Protein AF-A0A1B6I8H7-F1 (afdb_monomer_lite)

Foldseek 3Di:
DPCPPPQLPLDCQVVLLLQLVLCVVVVLPAASLVSLCQQLLHDDPVDDPVSSPDPSGNVCVVADSLLSVQSVVLCCVQVQKPWDFDQDDDPPDPDRDGGTGIHGDPVVVCCNVVPPVPPSGDRDRDPSNVVRCPVVSVVSVVVVVVVVVVVVVVVVD

Sequence (157 aa):
KIIKPKIPELDLREDVQKLLGAVRVLDGKFGLGVPIKFLMGKKEDRISNSYTRHALYGSGKDDSEKWWKAIGRLLVKEGLLEEKAVSFGNRFAKGRFPCSTTDITTAGERYLTIGDEDETVRLVPTPEIMSLAGRKLRLAAVKAFKEKAQKVKSARI

Organism: NCBI:txid320908

Radius of gyration: 19.12 Å; chains: 1; bounding box: 64×32×58 Å

Secondary structure (DSSP, 8-state):
------------HHHHHHHHHHHHHTTT-S-THHHHHHHTT---TTS-GGGGGSTTTTTTTTS-HHHHHHHHHHHHHTTSEEEEEEE-S-TT-S---EEEEEEE-HHHHHHHHHGGG-TT---PPPHHHHHHTHHHHHHHHHHHHHHHHHHHHHTT-

pLDDT: mean 79.58, std 15.29, range [29.8, 94.5]

InterPro domains:
  IPR018982 RQC domain [PF09382] (10-86)
  IPR018982 RQC domain [SM00956] (11-105)
  IPR036388 Winged helix-like DNA-binding domain superfamily [G3DSA:1.10.10.10] (4-134)
  IPR036390 Winged helix DNA-binding domain superfamily [SSF46785] (10-87)

Structure (mmCIF, N/CA/C/O backbone):
data_AF-A0A1B6I8H7-F1
#
_entry.id   AF-A0A1B6I8H7-F1
#
loop_
_atom_site.group_PDB
_atom_site.id
_atom_site.type_symbol
_atom_site.label_atom_id
_atom_site.label_alt_id
_atom_site.label_comp_id
_atom_site.label_asym_id
_atom_site.label_entity_id
_atom_site.label_seq_id
_atom_site.pdbx_PDB_ins_code
_atom_site.Cartn_x
_atom_site.Cartn_y
_atom_site.Cartn_z
_atom_site.occupancy
_atom_site.B_iso_or_equiv
_atom_site.auth_seq_id
_atom_site.auth_comp_id
_atom_site.auth_asym_id
_atom_site.auth_atom_id
_atom_site.pdbx_PDB_model_num
ATOM 1 N N . LYS A 1 1 ? -4.264 -10.352 39.379 1.00 38.72 1 LYS A N 1
ATOM 2 C CA . LYS A 1 1 ? -4.153 -10.482 37.903 1.00 38.72 1 LYS A CA 1
ATOM 3 C C . LYS A 1 1 ? -4.277 -9.088 37.307 1.00 38.72 1 LYS A C 1
ATOM 5 O O . LYS A 1 1 ? -5.340 -8.498 37.425 1.00 38.72 1 LYS A O 1
ATOM 10 N N . ILE A 1 2 ? -3.196 -8.526 36.764 1.00 29.80 2 ILE A N 1
ATOM 11 C CA . ILE A 1 2 ? -3.243 -7.222 36.093 1.00 29.80 2 ILE A CA 1
ATOM 12 C C . ILE A 1 2 ? -4.025 -7.439 34.799 1.00 29.80 2 ILE A C 1
ATOM 14 O O . ILE A 1 2 ? -3.525 -8.073 33.871 1.00 29.80 2 ILE A O 1
ATOM 18 N N . ILE A 1 3 ? -5.278 -6.988 34.766 1.00 32.81 3 ILE A N 1
ATOM 19 C CA . ILE A 1 3 ? -6.069 -6.953 33.539 1.00 32.81 3 ILE A CA 1
ATOM 20 C C . ILE A 1 3 ? -5.438 -5.849 32.697 1.00 32.81 3 ILE A C 1
ATOM 22 O O . ILE A 1 3 ? -5.759 -4.673 32.850 1.00 32.81 3 ILE A O 1
ATOM 26 N N . LYS A 1 4 ? -4.470 -6.220 31.852 1.00 29.80 4 LYS A N 1
ATOM 27 C CA . LYS A 1 4 ? -4.010 -5.325 30.793 1.00 29.80 4 LYS A CA 1
ATOM 28 C C . LYS A 1 4 ? -5.256 -4.981 29.971 1.00 29.80 4 LYS A C 1
ATOM 30 O O . LYS A 1 4 ? -5.958 -5.912 29.564 1.00 29.80 4 LYS A O 1
ATOM 35 N N . PRO A 1 5 ? -5.589 -3.695 29.768 1.00 32.53 5 PRO A N 1
ATOM 36 C CA . PRO A 1 5 ? -6.701 -3.347 28.900 1.00 32.53 5 PRO A CA 1
ATOM 37 C C . PRO A 1 5 ? -6.454 -4.025 27.553 1.00 32.53 5 PRO A C 1
ATOM 39 O O . PRO A 1 5 ? -5.335 -3.973 27.040 1.00 32.53 5 PRO A O 1
ATOM 42 N N . LYS A 1 6 ? -7.471 -4.710 27.015 1.00 41.19 6 LYS A N 1
ATOM 43 C CA . LYS A 1 6 ? -7.451 -5.215 25.640 1.00 41.19 6 LYS A CA 1
ATOM 44 C C . LYS A 1 6 ? -7.288 -3.979 24.759 1.00 41.19 6 LYS A C 1
ATOM 46 O O . LYS A 1 6 ? -8.258 -3.256 24.537 1.00 41.19 6 LYS A O 1
ATOM 51 N N . ILE A 1 7 ? -6.039 -3.670 24.404 1.00 47.72 7 ILE A N 1
ATOM 52 C CA . ILE A 1 7 ? -5.691 -2.592 23.480 1.00 47.72 7 ILE A CA 1
ATOM 53 C C . ILE A 1 7 ? -6.586 -2.836 22.264 1.00 47.72 7 ILE A C 1
ATOM 55 O O . ILE A 1 7 ? -6.666 -3.992 21.841 1.00 47.72 7 ILE A O 1
ATOM 59 N N . PRO A 1 8 ? -7.332 -1.831 21.770 1.00 54.72 8 PRO A N 1
ATOM 60 C CA . PRO A 1 8 ? -8.091 -2.008 20.544 1.00 54.72 8 PRO A CA 1
ATOM 61 C C . PRO A 1 8 ? -7.106 -2.514 19.496 1.00 54.72 8 PRO A C 1
ATOM 63 O O . PRO A 1 8 ? -6.113 -1.845 19.208 1.00 54.72 8 PRO A O 1
ATOM 66 N N . GLU A 1 9 ? -7.323 -3.749 19.057 1.00 64.38 9 GLU A N 1
ATOM 67 C CA . GLU A 1 9 ? -6.468 -4.428 18.100 1.00 64.38 9 GLU A CA 1
ATOM 68 C C . GLU A 1 9 ? -6.458 -3.546 16.858 1.00 64.38 9 GLU A C 1
ATOM 70 O O . GLU A 1 9 ? -7.508 -3.227 16.298 1.00 64.38 9 GLU A O 1
ATOM 75 N N . LEU A 1 10 ? -5.291 -2.978 16.564 1.00 72.44 10 LEU A N 1
ATOM 76 C CA . LEU A 1 10 ? -5.140 -2.049 15.463 1.00 72.44 10 LEU A CA 1
ATOM 77 C C . LEU A 1 10 ? -5.313 -2.856 14.186 1.00 72.44 10 LEU A C 1
ATOM 79 O O . LEU A 1 10 ? -4.402 -3.575 13.783 1.00 72.44 10 LEU A O 1
ATOM 83 N N . ASP A 1 11 ? -6.490 -2.741 13.588 1.00 76.75 11 ASP A N 1
ATOM 84 C CA . ASP A 1 11 ? -6.788 -3.423 12.344 1.00 76.75 11 ASP A CA 1
ATOM 85 C C . ASP A 1 11 ? -6.015 -2.753 11.199 1.00 76.75 11 ASP A C 1
ATOM 87 O O . ASP A 1 11 ? -6.279 -1.607 10.826 1.00 76.75 11 ASP A O 1
ATOM 91 N N . LEU A 1 12 ? -5.004 -3.460 10.693 1.00 83.81 12 LEU A N 1
ATOM 92 C CA . LEU A 1 12 ? -4.192 -3.044 9.550 1.00 83.81 12 LEU A CA 1
ATOM 93 C C . LEU A 1 12 ? -4.713 -3.633 8.236 1.00 83.81 12 LEU A C 1
ATOM 95 O O . LEU A 1 12 ? -4.172 -3.314 7.179 1.00 83.81 12 LEU A O 1
ATOM 99 N N . ARG A 1 13 ? -5.741 -4.488 8.277 1.00 83.38 13 ARG A N 1
ATOM 100 C CA . ARG A 1 13 ? -6.185 -5.292 7.137 1.00 83.38 13 ARG A CA 1
ATOM 101 C C . ARG A 1 13 ? -6.544 -4.435 5.936 1.00 83.38 13 ARG A C 1
ATOM 103 O O . ARG A 1 13 ? -6.049 -4.683 4.839 1.00 83.38 13 ARG A O 1
ATOM 110 N N . GLU A 1 14 ? -7.364 -3.410 6.152 1.00 86.38 14 GLU A N 1
ATOM 111 C CA . GLU A 1 14 ? -7.786 -2.495 5.089 1.00 86.38 14 GLU A CA 1
ATOM 112 C C . GLU A 1 14 ? -6.595 -1.759 4.464 1.00 86.38 14 GLU A C 1
ATOM 114 O O . GLU A 1 14 ? -6.520 -1.608 3.245 1.00 86.38 14 GLU A O 1
ATOM 119 N N . ASP A 1 15 ? -5.643 -1.320 5.289 1.00 90.38 15 ASP A N 1
ATOM 120 C CA . ASP A 1 15 ? -4.459 -0.601 4.820 1.00 90.38 15 ASP A CA 1
ATOM 121 C C . ASP A 1 15 ? -3.539 -1.530 4.017 1.00 90.38 15 ASP A C 1
ATOM 123 O O . ASP A 1 15 ? -3.049 -1.161 2.947 1.00 90.38 15 ASP A O 1
ATOM 127 N N . VAL A 1 16 ? -3.354 -2.767 4.477 1.00 90.62 16 VAL A N 1
ATOM 128 C CA . VAL A 1 16 ? -2.576 -3.778 3.756 1.00 90.62 16 VAL A CA 1
ATOM 129 C C . VAL A 1 16 ? -3.215 -4.118 2.414 1.00 90.62 16 VAL A C 1
ATOM 131 O O . VAL A 1 16 ? -2.520 -4.109 1.399 1.00 90.62 16 VAL A O 1
ATOM 134 N N . GLN A 1 17 ? -4.530 -4.343 2.372 1.00 90.94 17 GLN A N 1
ATOM 135 C CA . GLN A 1 17 ? -5.247 -4.629 1.125 1.00 90.94 17 GLN A CA 1
ATOM 136 C C . GLN A 1 17 ? -5.126 -3.480 0.120 1.00 90.94 17 GLN A C 1
ATOM 138 O O . GLN A 1 17 ? -4.875 -3.719 -1.062 1.00 90.94 17 GLN A O 1
ATOM 143 N N . LYS A 1 18 ? -5.233 -2.228 0.583 1.00 93.19 18 LYS A N 1
ATOM 144 C CA . LYS A 1 18 ? -5.022 -1.048 -0.268 1.00 93.19 18 LYS A CA 1
ATOM 145 C C . LYS A 1 18 ? -3.605 -1.013 -0.836 1.00 93.19 18 LYS A C 1
ATOM 147 O O . LYS A 1 18 ? -3.447 -0.786 -2.034 1.00 93.19 18 LYS A O 1
ATOM 152 N N . LEU A 1 19 ? -2.582 -1.235 -0.007 1.00 93.94 19 LEU A N 1
ATOM 153 C CA . LEU A 1 19 ? -1.185 -1.164 -0.444 1.00 93.94 19 LEU A CA 1
ATOM 154 C C . LEU A 1 19 ? -0.806 -2.299 -1.397 1.00 93.94 19 LEU A C 1
ATOM 156 O O . LEU A 1 19 ? -0.229 -2.022 -2.446 1.00 93.94 19 LEU A O 1
ATOM 160 N N . LEU A 1 20 ? -1.191 -3.538 -1.091 1.00 92.75 20 LEU A N 1
ATOM 161 C CA . LEU A 1 20 ? -0.998 -4.680 -1.989 1.00 92.75 20 LEU A CA 1
ATOM 162 C C . LEU A 1 20 ? -1.740 -4.476 -3.316 1.00 92.75 20 LEU A C 1
ATOM 164 O O . LEU A 1 20 ? -1.152 -4.631 -4.384 1.00 92.75 20 LEU A O 1
ATOM 168 N N . GLY A 1 21 ? -3.001 -4.037 -3.260 1.00 92.56 21 GLY A N 1
ATOM 169 C CA . GLY A 1 21 ? -3.790 -3.729 -4.451 1.00 92.56 21 GLY A CA 1
ATOM 170 C C . GLY A 1 21 ? -3.170 -2.618 -5.301 1.00 92.56 21 GLY A C 1
ATOM 171 O O . GLY A 1 21 ? -3.152 -2.716 -6.524 1.00 92.56 21 GLY A O 1
ATOM 172 N N . ALA A 1 22 ? -2.604 -1.580 -4.680 1.00 93.38 22 ALA A N 1
ATOM 173 C CA . ALA A 1 22 ? -1.914 -0.510 -5.396 1.00 93.38 22 ALA A CA 1
ATOM 174 C C . ALA A 1 22 ? -0.643 -0.998 -6.107 1.00 93.38 22 ALA A C 1
ATOM 176 O O . ALA A 1 22 ? -0.407 -0.611 -7.251 1.00 93.38 22 ALA A O 1
ATOM 177 N N . VAL A 1 23 ? 0.158 -1.849 -5.457 1.00 93.00 23 VAL A N 1
ATOM 178 C CA . VAL A 1 23 ? 1.346 -2.462 -6.077 1.00 93.00 23 VAL A CA 1
ATOM 179 C C . VAL A 1 23 ? 0.937 -3.336 -7.265 1.00 93.00 23 VAL A C 1
ATOM 181 O O . VAL A 1 23 ? 1.519 -3.200 -8.340 1.00 93.00 23 VAL A O 1
ATOM 184 N N . ARG A 1 24 ? -0.122 -4.142 -7.109 1.00 92.00 24 ARG A N 1
ATOM 185 C CA . ARG A 1 24 ? -0.678 -4.991 -8.172 1.00 92.00 24 ARG A CA 1
ATOM 186 C C . ARG A 1 24 ? -1.183 -4.186 -9.373 1.00 92.00 24 ARG A C 1
ATOM 188 O O . ARG A 1 24 ? -0.877 -4.522 -10.509 1.00 92.00 24 ARG A O 1
ATOM 195 N N . VAL A 1 25 ? -1.911 -3.089 -9.147 1.00 91.25 25 VAL A N 1
ATOM 196 C CA . VAL A 1 25 ? -2.396 -2.198 -10.226 1.00 91.25 25 VAL A CA 1
ATOM 197 C C . VAL A 1 25 ? -1.241 -1.562 -11.006 1.00 91.25 25 VAL A C 1
ATOM 199 O O . VAL A 1 25 ? -1.359 -1.311 -12.205 1.00 91.25 25 VAL A O 1
ATOM 202 N N . LEU A 1 26 ? -0.124 -1.296 -10.330 1.00 89.00 26 LEU A N 1
ATOM 203 C CA . LEU A 1 26 ? 1.082 -0.717 -10.921 1.00 89.00 26 LEU A CA 1
ATOM 204 C C . LEU A 1 26 ? 2.064 -1.775 -11.460 1.00 89.00 26 LEU A C 1
ATOM 206 O O . LEU A 1 26 ? 3.161 -1.412 -11.892 1.00 89.00 26 LEU A O 1
ATOM 210 N N . ASP A 1 27 ? 1.655 -3.049 -11.478 1.00 85.19 27 ASP A N 1
ATOM 211 C CA . ASP A 1 27 ? 2.349 -4.177 -12.116 1.00 85.19 27 ASP A CA 1
ATOM 212 C C . ASP A 1 27 ? 3.793 -4.379 -11.616 1.00 85.19 27 ASP A C 1
ATOM 214 O O . ASP A 1 27 ? 4.683 -4.735 -12.382 1.00 85.19 27 ASP A O 1
ATOM 218 N N . GLY A 1 28 ? 4.067 -4.023 -10.354 1.00 82.19 28 GLY A N 1
ATOM 219 C CA . GLY A 1 28 ? 5.393 -4.175 -9.737 1.00 82.19 28 GLY A CA 1
ATOM 220 C C . GLY A 1 28 ? 6.527 -3.356 -10.379 1.00 82.19 28 GLY A C 1
ATOM 221 O O . GLY A 1 28 ? 7.694 -3.515 -10.028 1.00 82.19 28 GLY A O 1
ATOM 222 N N . LYS A 1 29 ? 6.223 -2.443 -11.314 1.00 82.44 29 LYS A N 1
ATOM 223 C CA . LYS A 1 29 ? 7.223 -1.718 -12.135 1.00 82.44 29 LYS A CA 1
ATOM 224 C C . LYS A 1 29 ? 7.964 -0.606 -11.404 1.00 82.44 29 LYS A C 1
ATOM 226 O O . LYS A 1 29 ? 8.892 -0.009 -11.950 1.00 82.44 29 LYS A O 1
ATOM 231 N N . PHE A 1 30 ? 7.545 -0.287 -10.188 1.00 85.69 30 PHE A N 1
ATOM 232 C CA . PHE A 1 30 ? 8.049 0.849 -9.435 1.00 85.69 30 PHE A CA 1
ATOM 233 C C . PHE A 1 30 ? 8.424 0.432 -8.019 1.00 85.69 30 PHE A C 1
ATOM 235 O O . PHE A 1 30 ? 7.856 -0.497 -7.454 1.00 85.69 30 PHE A O 1
ATOM 242 N N . GLY A 1 31 ? 9.351 1.167 -7.411 1.00 88.12 31 GLY A N 1
ATOM 243 C CA . GLY A 1 31 ? 9.552 1.080 -5.969 1.00 88.12 31 GLY A CA 1
ATOM 244 C C . GLY A 1 31 ? 8.337 1.607 -5.205 1.00 88.12 31 GLY A C 1
ATOM 245 O O . GLY A 1 31 ? 7.572 2.431 -5.718 1.00 88.12 31 GLY A O 1
ATOM 246 N N . LEU A 1 32 ? 8.217 1.194 -3.944 1.00 90.19 32 LEU A N 1
ATOM 247 C CA . LEU A 1 32 ? 7.091 1.468 -3.044 1.00 90.19 32 LEU A CA 1
ATOM 248 C C . LEU A 1 32 ? 6.612 2.937 -3.011 1.00 90.19 32 LEU A C 1
ATOM 250 O O . LEU A 1 32 ? 5.432 3.207 -2.799 1.00 90.19 32 LEU A O 1
ATOM 254 N N . GLY A 1 33 ? 7.492 3.910 -3.260 1.00 90.38 33 GLY A N 1
ATOM 255 C CA . GLY A 1 33 ? 7.126 5.330 -3.271 1.00 90.38 33 GLY A CA 1
ATOM 256 C C . GLY A 1 33 ? 6.025 5.703 -4.274 1.00 90.38 33 GLY A C 1
ATOM 257 O O . GLY A 1 33 ? 5.211 6.576 -3.975 1.00 90.38 33 GLY A O 1
ATOM 258 N N . VAL A 1 34 ? 5.971 5.050 -5.440 1.00 91.06 34 VAL A N 1
ATOM 259 C CA . VAL A 1 34 ? 4.962 5.331 -6.478 1.00 91.06 34 VAL A CA 1
ATOM 260 C C . VAL A 1 34 ? 3.581 4.773 -6.080 1.00 91.06 34 VAL A C 1
ATOM 262 O O . VAL A 1 34 ? 2.640 5.571 -6.039 1.00 91.06 34 VAL A O 1
ATOM 265 N N . PRO A 1 35 ? 3.438 3.492 -5.669 1.00 92.56 35 PRO A N 1
ATOM 266 C CA . PRO A 1 35 ? 2.206 2.974 -5.065 1.00 92.56 35 PRO A CA 1
ATOM 267 C C . PRO A 1 35 ? 1.685 3.806 -3.888 1.00 92.56 35 PRO A C 1
ATOM 269 O O . PRO A 1 35 ? 0.485 4.060 -3.794 1.00 92.56 35 PRO A O 1
ATOM 272 N N . ILE A 1 36 ? 2.572 4.302 -3.018 1.00 94.31 36 ILE A N 1
ATOM 273 C CA . ILE A 1 36 ? 2.167 5.153 -1.890 1.00 94.31 36 ILE A CA 1
ATOM 274 C C . ILE A 1 36 ? 1.560 6.470 -2.382 1.00 94.31 36 ILE A C 1
ATOM 276 O O . ILE A 1 36 ? 0.492 6.874 -1.924 1.00 94.31 36 ILE A O 1
ATOM 280 N N . LYS A 1 37 ? 2.209 7.152 -3.332 1.00 92.75 37 LYS A N 1
ATOM 281 C CA . LYS A 1 37 ? 1.673 8.403 -3.891 1.00 92.75 37 LYS A CA 1
ATOM 282 C C . LYS A 1 37 ? 0.348 8.189 -4.618 1.00 92.75 37 LYS A C 1
ATOM 284 O O . LYS A 1 37 ? -0.543 9.026 -4.483 1.00 92.75 37 LYS A O 1
ATOM 289 N N . PHE A 1 38 ? 0.211 7.066 -5.321 1.00 93.38 38 PHE A N 1
ATOM 290 C CA . PHE A 1 38 ? -1.036 6.638 -5.947 1.00 93.38 38 PHE A CA 1
ATOM 291 C C . PHE A 1 38 ? -2.166 6.491 -4.914 1.00 93.38 38 PHE A C 1
ATOM 293 O O . PHE A 1 38 ? -3.221 7.108 -5.067 1.00 93.38 38 PHE A O 1
ATOM 300 N N . LEU A 1 39 ? -1.928 5.784 -3.804 1.00 94.06 39 LEU A N 1
ATOM 301 C CA . LEU A 1 39 ? -2.910 5.659 -2.720 1.00 94.06 39 LEU A CA 1
ATOM 302 C C . LEU A 1 39 ? -3.265 6.995 -2.074 1.00 94.06 39 LEU A C 1
ATOM 304 O O . LEU A 1 39 ? -4.425 7.243 -1.757 1.00 94.06 39 LEU A O 1
ATOM 308 N N . MET A 1 40 ? -2.281 7.873 -1.897 1.00 93.69 40 MET A N 1
ATOM 309 C CA . MET A 1 40 ? -2.504 9.208 -1.344 1.00 93.69 40 MET A CA 1
ATOM 310 C C . MET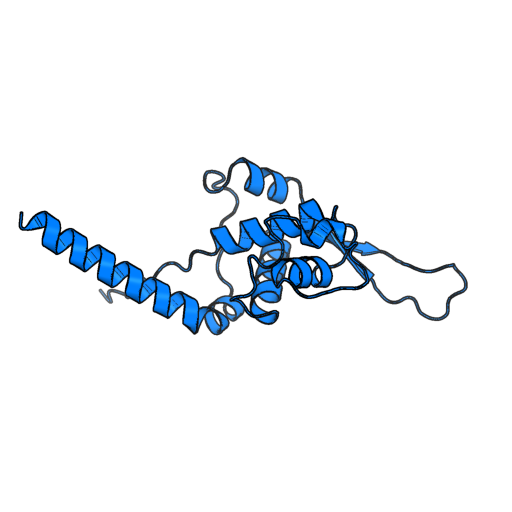 A 1 40 ? -3.220 10.155 -2.320 1.00 93.69 40 MET A C 1
ATOM 312 O O . MET A 1 40 ? -3.583 11.259 -1.922 1.00 93.69 40 MET A O 1
ATOM 316 N N . GLY A 1 41 ? -3.406 9.767 -3.587 1.00 90.44 41 GLY A N 1
ATOM 317 C CA . GLY A 1 41 ? -4.027 10.619 -4.603 1.00 90.44 41 GLY A CA 1
ATOM 318 C C . GLY A 1 41 ? -3.143 11.799 -5.011 1.00 90.44 41 GLY A C 1
ATOM 319 O O . GLY A 1 41 ? -3.640 12.841 -5.432 1.00 90.44 41 GLY A O 1
ATOM 320 N N . LYS A 1 42 ? -1.821 11.670 -4.845 1.00 88.31 42 LYS A N 1
ATOM 321 C CA . LYS A 1 42 ? -0.862 12.679 -5.303 1.00 88.31 42 LYS A CA 1
ATOM 322 C C . LYS A 1 42 ? -0.581 12.468 -6.788 1.00 88.31 42 LYS A C 1
ATOM 324 O O . LYS A 1 42 ? -0.557 11.336 -7.272 1.00 88.31 42 LYS A O 1
ATOM 329 N N . LYS A 1 43 ? -0.359 13.560 -7.520 1.00 82.94 43 LYS A N 1
ATOM 330 C CA . LYS A 1 43 ? 0.143 13.477 -8.896 1.00 82.94 43 LYS A CA 1
ATOM 331 C C . LYS A 1 43 ? 1.594 12.999 -8.874 1.00 82.94 43 LYS A C 1
ATOM 333 O O . LYS A 1 43 ? 2.382 13.421 -8.028 1.00 82.94 43 LYS A O 1
ATOM 338 N N . GLU A 1 44 ? 1.917 12.095 -9.783 1.00 83.19 44 GLU A N 1
ATOM 339 C CA . GLU A 1 44 ? 3.254 11.548 -9.967 1.00 83.19 44 GLU A CA 1
ATOM 340 C C . GLU A 1 44 ? 3.469 11.378 -11.467 1.00 83.19 44 GLU A C 1
ATOM 342 O O . GLU A 1 44 ? 2.722 10.648 -12.112 1.00 83.19 44 GLU A O 1
ATOM 347 N N . ASP A 1 45 ? 4.487 12.047 -12.005 1.00 82.12 45 ASP A N 1
ATOM 348 C CA . ASP A 1 45 ? 4.729 12.126 -13.453 1.00 82.12 45 ASP A CA 1
ATOM 349 C C . ASP A 1 45 ? 5.057 10.758 -14.066 1.00 82.12 45 ASP A C 1
ATOM 351 O O . ASP A 1 45 ? 4.858 10.524 -15.255 1.00 82.12 45 ASP A O 1
ATOM 355 N N . ARG A 1 46 ? 5.527 9.823 -13.231 1.00 79.44 46 ARG A N 1
ATOM 356 C CA . ARG A 1 46 ? 5.803 8.430 -13.606 1.00 79.44 46 ARG A CA 1
ATOM 357 C C . ARG A 1 46 ? 4.542 7.591 -13.837 1.00 79.44 46 ARG A C 1
ATOM 359 O O . ARG A 1 46 ? 4.656 6.480 -14.346 1.00 79.44 46 ARG A O 1
ATOM 366 N N . ILE A 1 47 ? 3.364 8.085 -13.454 1.00 78.81 47 ILE A N 1
ATOM 367 C CA . ILE A 1 47 ? 2.094 7.371 -13.584 1.00 78.81 47 ILE A CA 1
ATOM 368 C C . ILE A 1 47 ? 1.231 8.069 -14.641 1.00 78.81 47 ILE A C 1
ATOM 370 O O . ILE A 1 47 ? 1.018 9.277 -14.596 1.00 78.81 47 ILE A O 1
ATOM 374 N N . SER A 1 48 ? 0.683 7.299 -15.584 1.00 81.31 48 SER A N 1
ATOM 375 C CA . SER A 1 48 ? -0.263 7.827 -16.573 1.00 81.31 48 SER A CA 1
ATOM 376 C C . SER A 1 48 ? -1.542 8.360 -15.911 1.00 81.31 48 SER A C 1
ATOM 378 O O . SER A 1 48 ? -2.040 7.804 -14.930 1.00 81.31 48 SER A O 1
ATOM 380 N N . ASN A 1 49 ? -2.147 9.389 -16.509 1.00 80.81 49 ASN A N 1
ATOM 381 C CA . ASN A 1 49 ? -3.425 9.947 -16.057 1.00 80.81 49 ASN A CA 1
ATOM 382 C C . ASN A 1 49 ? -4.564 8.908 -16.022 1.00 80.81 49 ASN A C 1
ATOM 384 O O . ASN A 1 49 ? -5.543 9.101 -15.306 1.00 80.81 49 ASN A O 1
ATOM 388 N N . SER A 1 50 ? -4.445 7.792 -16.746 1.00 82.62 50 SER A N 1
ATOM 389 C CA . SER A 1 50 ? -5.407 6.680 -16.711 1.00 82.62 50 SER A CA 1
ATOM 390 C C . SER A 1 50 ? -5.555 6.059 -15.316 1.00 82.62 50 SER A C 1
ATOM 392 O O . SER A 1 50 ? -6.675 5.785 -14.887 1.00 82.62 50 SER A O 1
ATOM 394 N N . TYR A 1 51 ? -4.460 5.933 -14.563 1.00 82.94 51 TYR A N 1
ATOM 395 C CA . TYR A 1 51 ? -4.468 5.364 -13.214 1.00 82.94 51 TYR A CA 1
ATOM 396 C C . TYR A 1 51 ? -5.206 6.249 -12.203 1.00 82.94 51 TYR A C 1
ATOM 398 O O . TYR A 1 51 ? -5.727 5.745 -11.214 1.00 82.94 51 TYR A O 1
ATOM 406 N N . THR A 1 52 ? -5.326 7.556 -12.457 1.00 83.81 52 THR A N 1
ATOM 407 C CA . THR A 1 52 ? -6.047 8.471 -11.551 1.00 83.81 52 THR A CA 1
ATOM 408 C C . THR A 1 52 ? -7.554 8.207 -11.495 1.00 83.81 52 THR A C 1
ATOM 410 O O . THR A 1 52 ? -8.219 8.640 -10.559 1.00 83.81 52 THR A O 1
ATOM 413 N N . ARG A 1 53 ? -8.099 7.464 -12.470 1.00 86.88 53 ARG A N 1
ATOM 414 C CA . ARG A 1 53 ? -9.504 7.029 -12.497 1.00 86.88 53 ARG A CA 1
ATOM 415 C C . ARG A 1 53 ? -9.755 5.746 -11.698 1.00 86.88 53 ARG A C 1
ATOM 417 O O . ARG A 1 53 ? -10.903 5.337 -11.561 1.00 86.88 53 ARG A O 1
ATOM 424 N N . HIS A 1 54 ? -8.705 5.087 -11.210 1.00 91.06 54 HIS A N 1
ATOM 425 C CA . HIS A 1 54 ? -8.829 3.831 -10.480 1.00 91.06 54 HIS A CA 1
ATOM 426 C C . HIS A 1 54 ? -9.391 4.063 -9.069 1.00 91.06 54 HIS A C 1
ATOM 428 O O . HIS A 1 54 ? -8.989 5.005 -8.394 1.00 91.06 54 HIS A O 1
ATOM 434 N N . ALA A 1 55 ? -10.255 3.170 -8.577 1.00 91.25 55 ALA A N 1
ATOM 435 C CA . ALA A 1 55 ? -10.926 3.323 -7.276 1.00 91.25 55 ALA A CA 1
ATOM 436 C C . ALA A 1 55 ? -9.961 3.414 -6.074 1.00 91.25 55 ALA A C 1
ATOM 438 O O . ALA A 1 55 ? -10.270 4.036 -5.061 1.00 91.25 55 ALA A O 1
ATOM 439 N N . LEU A 1 56 ? -8.779 2.802 -6.188 1.00 91.94 56 LEU A N 1
ATOM 440 C CA . LEU A 1 56 ? -7.737 2.873 -5.156 1.00 91.94 56 LEU A CA 1
ATOM 441 C C . LEU A 1 56 ? -6.983 4.213 -5.137 1.00 91.94 56 LEU A C 1
ATOM 443 O O . LEU A 1 56 ? -6.349 4.527 -4.126 1.00 91.94 56 LEU A O 1
ATOM 447 N N . TYR A 1 57 ? -7.052 5.010 -6.207 1.00 92.12 57 TYR A N 1
ATOM 448 C CA . TYR A 1 57 ? -6.391 6.310 -6.257 1.00 92.12 57 TYR A CA 1
ATOM 449 C C . TYR A 1 57 ? -7.022 7.266 -5.236 1.00 92.12 57 TYR A C 1
ATOM 451 O O . TYR A 1 57 ? -8.228 7.503 -5.246 1.00 92.12 57 TYR A O 1
ATOM 459 N N . GLY A 1 58 ? -6.216 7.807 -4.321 1.00 92.12 58 GLY A N 1
ATOM 460 C CA . GLY A 1 58 ? -6.700 8.702 -3.259 1.00 92.12 58 GLY A CA 1
ATOM 461 C C . GLY A 1 58 ? -7.418 8.018 -2.088 1.00 92.12 58 GLY A C 1
ATOM 462 O O . GLY A 1 58 ? -7.819 8.704 -1.145 1.00 92.12 58 GLY A O 1
ATOM 463 N N . SER A 1 59 ? -7.547 6.687 -2.091 1.00 92.94 59 SER A N 1
ATOM 464 C CA . SER A 1 59 ? -8.202 5.920 -1.014 1.00 92.94 59 SER A CA 1
ATOM 465 C C . SER A 1 59 ? -7.440 5.920 0.323 1.00 92.94 59 SER A C 1
ATOM 467 O O . SER A 1 59 ? -7.994 5.545 1.359 1.00 92.94 59 SER A O 1
ATOM 469 N N . GLY A 1 60 ? -6.172 6.345 0.308 1.00 90.12 60 GLY A N 1
ATOM 470 C CA . GLY A 1 60 ? -5.276 6.445 1.461 1.00 90.12 60 GLY A CA 1
ATOM 471 C C . GLY A 1 60 ? -4.891 7.878 1.839 1.00 90.12 60 GLY A C 1
ATOM 472 O O . GLY A 1 60 ? -3.898 8.075 2.540 1.00 90.12 60 GLY A O 1
ATOM 473 N N . LYS A 1 61 ? -5.636 8.886 1.363 1.00 91.19 61 LYS A N 1
ATOM 474 C CA . LYS A 1 61 ? -5.352 10.318 1.593 1.00 91.19 61 LYS A CA 1
ATOM 475 C C . LYS A 1 61 ? -5.371 10.744 3.067 1.00 91.19 61 LYS A C 1
ATOM 477 O O . LYS A 1 61 ? -4.745 11.739 3.419 1.00 91.19 61 LYS A O 1
ATOM 482 N N . ASP A 1 62 ? -6.105 10.016 3.906 1.00 89.25 62 ASP A N 1
ATOM 483 C CA . ASP A 1 62 ? -6.287 10.344 5.325 1.00 89.25 62 ASP A CA 1
ATOM 484 C C . ASP A 1 62 ? -5.070 9.970 6.184 1.00 89.25 62 ASP A C 1
ATOM 486 O O . ASP A 1 62 ? -4.950 10.431 7.326 1.00 89.25 62 ASP A O 1
ATOM 490 N N . ASP A 1 63 ? -4.166 9.167 5.620 1.00 90.31 63 ASP A N 1
ATOM 491 C CA . ASP A 1 63 ? -2.968 8.659 6.267 1.00 90.31 63 ASP A CA 1
ATOM 492 C C . ASP A 1 63 ? -1.695 9.292 5.701 1.00 90.31 63 ASP A C 1
ATOM 494 O O . ASP A 1 63 ? -1.595 9.692 4.540 1.00 90.31 63 ASP A O 1
ATOM 498 N N . SER A 1 64 ? -0.679 9.394 6.557 1.00 91.44 64 SER A N 1
ATOM 499 C CA . SER A 1 64 ? 0.587 10.026 6.188 1.00 91.44 64 SER A CA 1
ATOM 500 C C . SER A 1 64 ? 1.443 9.133 5.286 1.00 91.44 64 SER A C 1
ATOM 502 O O . SER A 1 64 ? 1.386 7.910 5.342 1.00 91.44 64 SER A O 1
ATOM 504 N N . GLU A 1 65 ? 2.351 9.731 4.517 1.00 92.25 65 GLU A N 1
ATOM 505 C CA . GLU A 1 65 ? 3.328 8.958 3.737 1.00 92.25 65 GLU A CA 1
ATOM 506 C C . GLU A 1 65 ? 4.197 8.053 4.631 1.00 92.25 65 GLU A C 1
ATOM 508 O O . GLU A 1 65 ? 4.542 6.936 4.252 1.00 92.25 65 GLU A O 1
ATOM 513 N N . LYS A 1 66 ? 4.524 8.518 5.847 1.00 92.38 66 LYS A N 1
ATOM 514 C CA . LYS A 1 66 ? 5.273 7.732 6.839 1.00 92.38 66 LYS A CA 1
ATOM 515 C C . LYS A 1 66 ? 4.502 6.486 7.274 1.00 92.38 66 LYS A C 1
ATOM 517 O O . LYS A 1 66 ? 5.115 5.433 7.405 1.00 92.38 66 LYS A O 1
ATOM 522 N 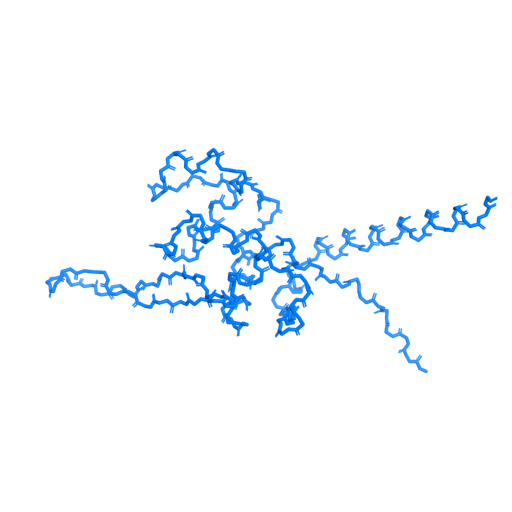N . TRP A 1 67 ? 3.182 6.601 7.440 1.00 92.81 67 TRP A N 1
ATOM 523 C CA . TRP A 1 67 ? 2.299 5.471 7.738 1.00 92.81 67 TRP A CA 1
ATOM 524 C C . TRP A 1 67 ? 2.392 4.408 6.646 1.00 92.81 67 TRP A C 1
ATOM 526 O O . TRP A 1 67 ? 2.774 3.275 6.921 1.00 92.81 67 TRP A O 1
ATOM 536 N N . TRP A 1 68 ? 2.162 4.798 5.392 1.00 94.50 68 TRP A N 1
ATOM 537 C CA . TRP A 1 68 ? 2.216 3.874 4.261 1.00 94.50 68 TRP A CA 1
ATOM 538 C C . TRP A 1 68 ? 3.597 3.237 4.065 1.00 94.50 68 TRP A C 1
ATOM 540 O O . TRP A 1 68 ? 3.694 2.051 3.756 1.00 94.50 68 TRP A O 1
ATOM 550 N N . LYS A 1 69 ? 4.676 3.990 4.311 1.00 93.75 69 LYS A N 1
ATOM 551 C CA . LYS A 1 69 ? 6.046 3.452 4.318 1.00 93.75 69 LYS A CA 1
ATOM 552 C C . LYS A 1 69 ? 6.255 2.410 5.421 1.00 93.75 69 LYS A C 1
ATOM 554 O O . LYS A 1 69 ? 6.927 1.411 5.176 1.00 93.75 69 LYS A O 1
ATOM 559 N N . ALA A 1 70 ? 5.703 2.634 6.613 1.00 93.00 70 ALA A N 1
ATOM 560 C CA . ALA A 1 70 ? 5.792 1.684 7.718 1.00 93.00 70 ALA A CA 1
ATOM 561 C C . ALA A 1 70 ? 5.013 0.394 7.417 1.00 93.00 70 ALA A C 1
ATOM 563 O O . ALA A 1 70 ? 5.532 -0.693 7.665 1.00 93.00 70 ALA A O 1
ATOM 564 N N . ILE A 1 71 ? 3.828 0.505 6.802 1.00 92.75 71 ILE A N 1
ATOM 565 C CA . ILE A 1 71 ? 3.065 -0.655 6.317 1.00 92.75 71 ILE A CA 1
ATOM 566 C C . ILE A 1 71 ? 3.856 -1.409 5.249 1.00 92.75 71 ILE A C 1
ATOM 568 O O . ILE A 1 71 ? 4.033 -2.611 5.375 1.00 92.75 71 ILE A O 1
ATOM 572 N N . GLY A 1 72 ? 4.408 -0.733 4.239 1.00 92.75 72 GLY A N 1
ATOM 573 C CA . GLY A 1 72 ? 5.183 -1.420 3.202 1.00 92.75 72 GLY A CA 1
ATOM 574 C C . GLY A 1 72 ? 6.403 -2.163 3.751 1.00 92.75 72 GLY A C 1
ATOM 575 O O . GLY A 1 72 ? 6.634 -3.303 3.364 1.00 92.75 72 GLY A O 1
ATOM 576 N N . ARG A 1 73 ? 7.124 -1.586 4.725 1.00 92.12 73 ARG A N 1
ATOM 577 C CA . ARG A 1 73 ? 8.206 -2.299 5.430 1.00 92.12 73 ARG A CA 1
ATOM 578 C C . ARG A 1 73 ? 7.711 -3.534 6.177 1.00 92.12 73 ARG A C 1
ATOM 580 O O . ARG A 1 73 ? 8.401 -4.549 6.172 1.00 92.12 73 ARG A O 1
ATOM 587 N N . LEU A 1 74 ? 6.543 -3.452 6.819 1.00 91.12 74 LEU A N 1
ATOM 588 C CA . LEU A 1 74 ? 5.916 -4.612 7.451 1.00 91.12 74 LEU A CA 1
ATOM 589 C C . LEU A 1 74 ? 5.611 -5.690 6.403 1.00 91.12 74 LEU A C 1
ATOM 591 O O . LEU A 1 74 ? 5.989 -6.832 6.602 1.00 91.12 74 LEU A O 1
ATOM 595 N N . LEU A 1 75 ? 5.019 -5.332 5.262 1.00 90.81 75 LEU A N 1
ATOM 596 C CA . LEU A 1 75 ? 4.686 -6.296 4.207 1.00 90.81 75 LEU A CA 1
ATOM 597 C C . LEU A 1 75 ? 5.908 -6.976 3.593 1.00 90.81 75 LEU A C 1
ATOM 599 O O . LEU A 1 75 ? 5.850 -8.166 3.303 1.00 90.81 75 LEU A O 1
ATOM 603 N N . VAL A 1 76 ? 7.008 -6.243 3.424 1.00 91.44 76 VAL A N 1
ATOM 604 C CA . VAL A 1 76 ? 8.277 -6.827 2.972 1.00 91.44 76 VAL A CA 1
ATOM 605 C C . VAL A 1 76 ? 8.829 -7.792 4.021 1.00 91.44 76 VAL A C 1
ATOM 607 O O . VAL A 1 76 ? 9.261 -8.890 3.687 1.00 91.44 76 VAL A O 1
ATOM 610 N N . LYS A 1 77 ? 8.767 -7.420 5.304 1.00 88.88 77 LYS A N 1
ATOM 611 C CA . LYS A 1 77 ? 9.219 -8.273 6.410 1.00 88.88 77 LYS A CA 1
ATOM 612 C C . LYS A 1 77 ? 8.397 -9.562 6.532 1.00 88.88 77 LYS A C 1
ATOM 614 O O . LYS A 1 77 ? 8.974 -10.614 6.779 1.00 88.88 77 LYS A O 1
ATOM 619 N N . GLU A 1 78 ? 7.082 -9.472 6.361 1.00 86.94 78 GLU A N 1
ATOM 620 C CA . GLU A 1 78 ? 6.166 -10.621 6.400 1.00 86.94 78 GLU A CA 1
ATOM 621 C C . GLU A 1 78 ? 6.157 -11.419 5.078 1.00 86.94 78 GLU A C 1
ATOM 623 O O . GLU A 1 78 ? 5.456 -12.418 4.964 1.00 86.94 78 GLU A O 1
ATOM 628 N N . GLY A 1 79 ? 6.924 -11.000 4.061 1.00 88.56 79 GLY A N 1
ATOM 629 C CA . GLY A 1 79 ? 7.049 -11.716 2.787 1.00 88.56 79 GLY A CA 1
ATOM 630 C C . GLY A 1 79 ? 5.843 -11.589 1.851 1.00 88.56 79 GLY A C 1
ATOM 631 O O . GLY A 1 79 ? 5.725 -12.359 0.899 1.00 88.56 79 GLY A O 1
ATOM 632 N N . LEU A 1 80 ? 4.948 -10.625 2.088 1.00 89.38 80 LEU A N 1
ATOM 633 C CA . LEU A 1 80 ? 3.817 -10.304 1.204 1.00 89.38 80 LEU A CA 1
ATOM 634 C C . LEU A 1 80 ? 4.235 -9.423 0.017 1.00 89.38 80 LEU A C 1
ATOM 636 O O . LEU A 1 80 ? 3.623 -9.467 -1.050 1.00 89.38 80 LEU A O 1
ATOM 640 N N . LEU A 1 81 ? 5.273 -8.614 0.220 1.00 91.94 81 LEU A N 1
ATOM 641 C CA . LEU A 1 81 ? 5.933 -7.833 -0.819 1.00 91.94 81 LEU A CA 1
ATOM 642 C C . LEU A 1 81 ? 7.392 -8.260 -0.920 1.00 91.94 81 LEU A C 1
ATOM 644 O O . LEU A 1 81 ? 8.019 -8.600 0.080 1.00 91.94 81 LEU A O 1
ATOM 648 N N . GLU A 1 82 ? 7.947 -8.179 -2.119 1.00 91.44 82 GLU A N 1
ATOM 649 C CA . GLU A 1 82 ? 9.372 -8.374 -2.348 1.00 91.44 82 GLU A CA 1
ATOM 650 C C . GLU A 1 82 ? 9.989 -7.133 -2.986 1.00 91.44 82 GLU A C 1
ATOM 652 O O . GLU A 1 82 ? 9.404 -6.494 -3.862 1.00 91.44 82 GLU A O 1
ATOM 657 N N . GLU A 1 83 ? 11.191 -6.775 -2.539 1.00 89.88 83 GLU A N 1
ATOM 658 C CA . GLU A 1 83 ? 11.983 -5.717 -3.158 1.00 89.88 83 GLU A CA 1
ATOM 659 C C . GLU A 1 83 ? 13.036 -6.347 -4.071 1.00 89.88 83 GLU A C 1
ATOM 661 O O . GLU A 1 83 ? 13.986 -6.984 -3.617 1.00 89.88 83 GLU A O 1
ATOM 666 N N . LYS A 1 84 ? 12.879 -6.151 -5.379 1.00 85.88 84 LYS A N 1
ATOM 667 C CA . LYS A 1 84 ? 13.845 -6.583 -6.391 1.00 85.88 84 LYS A CA 1
ATOM 668 C C . LYS A 1 84 ? 14.779 -5.426 -6.706 1.00 85.88 84 LYS A C 1
ATOM 670 O O . LYS A 1 84 ? 14.343 -4.374 -7.169 1.00 85.88 84 LYS A O 1
ATOM 675 N N . ALA A 1 85 ? 16.074 -5.613 -6.474 1.00 79.56 85 ALA A N 1
ATOM 676 C CA . ALA A 1 85 ? 17.075 -4.653 -6.916 1.00 79.56 85 ALA A CA 1
ATOM 677 C C . ALA A 1 85 ? 17.179 -4.697 -8.448 1.00 79.56 85 ALA A C 1
ATOM 679 O O . ALA A 1 85 ? 17.584 -5.702 -9.029 1.00 79.56 85 ALA A O 1
ATOM 680 N N . VAL A 1 86 ? 16.841 -3.592 -9.103 1.00 72.56 86 VAL A N 1
ATOM 681 C CA . VAL A 1 86 ? 17.014 -3.400 -10.541 1.00 72.56 86 VAL A CA 1
ATOM 682 C C . VAL A 1 86 ? 18.160 -2.428 -10.785 1.00 72.56 86 VAL A C 1
ATOM 684 O O . VAL A 1 86 ? 18.199 -1.305 -10.283 1.00 72.56 86 VAL A O 1
ATOM 687 N N . SER A 1 87 ? 19.125 -2.861 -11.591 1.00 62.03 87 SER A N 1
ATOM 688 C CA . SER A 1 87 ? 20.166 -1.970 -12.097 1.00 62.03 87 SER A CA 1
ATOM 689 C C . SER A 1 87 ? 19.641 -1.266 -13.343 1.00 62.03 87 SER A C 1
ATOM 691 O O . SER A 1 87 ? 19.632 -1.849 -14.424 1.00 62.03 87 SER A O 1
ATOM 693 N N . PHE A 1 88 ? 19.187 -0.021 -13.196 1.00 52.91 88 PHE A N 1
ATOM 694 C CA . PHE A 1 88 ? 18.748 0.796 -14.327 1.00 52.91 88 PHE A CA 1
ATOM 695 C C . PHE A 1 88 ? 19.917 1.653 -14.834 1.00 52.91 88 PHE A C 1
ATOM 697 O O . PHE A 1 88 ? 20.403 2.532 -14.124 1.00 52.91 88 PHE A O 1
ATOM 704 N N . GLY A 1 89 ? 20.400 1.381 -16.051 1.00 54.56 89 GLY A N 1
ATOM 705 C CA . GLY A 1 89 ? 21.450 2.174 -16.696 1.00 54.56 89 GLY A CA 1
ATOM 706 C C . GLY A 1 89 ? 22.225 1.418 -17.777 1.00 54.56 89 GLY A C 1
ATOM 707 O O . GLY A 1 89 ? 22.580 0.253 -17.611 1.00 54.56 89 GLY A O 1
ATOM 708 N N . ASN A 1 90 ? 22.525 2.106 -18.883 1.00 51.84 90 ASN A N 1
ATOM 709 C CA . ASN A 1 90 ? 23.490 1.643 -19.883 1.00 51.84 90 ASN A CA 1
ATOM 710 C C . ASN A 1 90 ? 24.849 1.386 -19.211 1.00 51.84 90 ASN A C 1
ATOM 712 O O . ASN A 1 90 ? 25.226 2.127 -18.302 1.00 51.84 90 ASN A O 1
ATOM 716 N N . ARG A 1 91 ? 25.635 0.420 -19.718 1.00 51.25 91 ARG A N 1
ATOM 717 C CA . ARG A 1 91 ? 26.999 0.085 -19.233 1.00 51.25 91 ARG A CA 1
ATOM 718 C C . ARG A 1 91 ? 27.972 1.279 -19.114 1.00 51.25 91 ARG A C 1
ATOM 720 O O . ARG A 1 91 ? 29.058 1.112 -18.572 1.00 51.25 91 ARG A O 1
ATOM 727 N N . PHE A 1 92 ? 27.589 2.459 -19.604 1.00 51.84 92 PHE A N 1
ATOM 728 C CA . PHE A 1 92 ? 28.397 3.673 -19.711 1.00 51.84 92 PHE A CA 1
ATOM 729 C C . PHE A 1 92 ? 27.927 4.849 -18.829 1.00 51.84 92 PHE A C 1
ATOM 731 O O . PHE A 1 92 ? 28.597 5.879 -18.801 1.00 51.84 92 PHE A O 1
ATOM 738 N N . ALA A 1 93 ? 26.813 4.739 -18.093 1.00 55.12 93 ALA A N 1
ATOM 739 C CA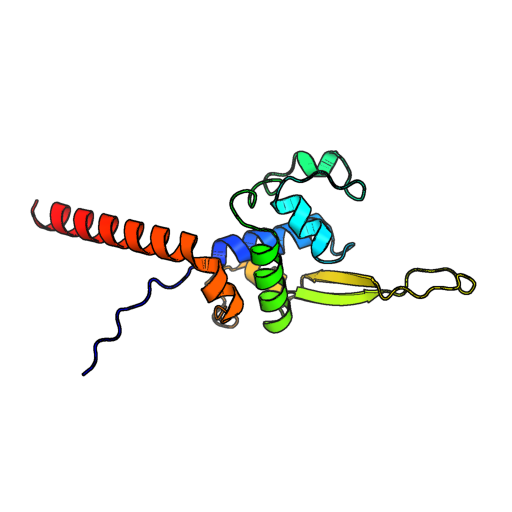 . ALA A 1 93 ? 26.374 5.812 -17.196 1.00 55.12 93 ALA A CA 1
ATOM 740 C C . ALA A 1 93 ? 27.165 5.771 -15.873 1.00 55.12 93 ALA A C 1
ATOM 742 O O . ALA A 1 93 ? 27.052 4.825 -15.091 1.00 55.12 93 ALA A O 1
ATOM 743 N N . LYS A 1 94 ? 27.973 6.808 -15.609 1.00 47.75 94 LYS A N 1
ATOM 744 C CA . LYS A 1 94 ? 28.635 7.043 -14.313 1.00 47.75 94 LYS A CA 1
ATOM 745 C C . LYS A 1 94 ? 27.579 7.360 -13.248 1.00 47.75 94 LYS A C 1
ATOM 747 O O . LYS A 1 94 ? 27.276 8.517 -12.990 1.00 47.75 94 LYS A O 1
ATOM 752 N N . GLY A 1 95 ? 27.000 6.322 -12.658 1.00 50.28 95 GLY A N 1
ATOM 753 C CA . GLY A 1 95 ? 26.021 6.446 -11.583 1.00 50.28 95 GLY A CA 1
ATOM 754 C C . GLY A 1 95 ? 25.071 5.263 -11.571 1.00 50.28 95 GLY A C 1
ATOM 755 O O . GLY A 1 95 ? 23.941 5.368 -12.035 1.00 50.28 95 GLY A O 1
ATOM 756 N N . ARG A 1 96 ? 25.525 4.118 -11.048 1.00 52.59 96 ARG A N 1
ATOM 757 C CA . ARG A 1 96 ? 24.611 3.038 -10.662 1.00 52.59 96 ARG A CA 1
ATOM 758 C C . ARG A 1 96 ? 23.841 3.521 -9.437 1.00 52.59 96 ARG A C 1
ATOM 760 O O . ARG A 1 96 ? 24.329 3.402 -8.318 1.00 52.59 96 ARG A O 1
ATOM 767 N N . PHE A 1 97 ? 22.670 4.107 -9.649 1.00 55.84 97 PHE A N 1
ATOM 768 C CA . PHE A 1 97 ? 21.746 4.355 -8.552 1.00 55.84 97 PHE A CA 1
ATOM 769 C C . PHE A 1 97 ? 21.054 3.029 -8.233 1.00 55.84 97 PHE A C 1
ATOM 771 O O . PHE A 1 97 ? 20.427 2.462 -9.132 1.00 55.84 97 PHE A O 1
ATOM 778 N N . PRO A 1 98 ? 21.183 2.493 -7.007 1.00 57.59 98 PRO A N 1
ATOM 779 C CA . PRO A 1 98 ? 20.410 1.325 -6.620 1.00 57.59 98 PRO A CA 1
ATOM 780 C C . PRO A 1 98 ? 18.930 1.704 -6.706 1.00 57.59 98 PRO A C 1
ATOM 782 O O . PRO A 1 98 ? 18.452 2.568 -5.973 1.00 57.59 98 PRO A O 1
ATOM 785 N N . CYS A 1 99 ? 18.220 1.101 -7.653 1.00 64.62 99 CYS A N 1
ATOM 786 C CA . CYS A 1 99 ? 16.779 1.214 -7.763 1.00 64.62 99 CYS A CA 1
ATOM 787 C C . CYS A 1 99 ? 16.190 -0.119 -7.304 1.00 64.62 99 CYS A C 1
ATOM 789 O O . CYS A 1 99 ? 16.681 -1.177 -7.693 1.00 64.62 99 CYS A O 1
ATOM 791 N N . SER A 1 100 ? 15.173 -0.082 -6.448 1.00 76.62 100 SER A N 1
ATOM 792 C CA . SER A 1 100 ? 14.391 -1.263 -6.102 1.00 76.62 100 SER A CA 1
ATOM 793 C C . SER A 1 100 ? 12.987 -1.118 -6.670 1.00 76.62 100 SER A C 1
ATOM 795 O O . SER A 1 100 ? 12.349 -0.069 -6.545 1.00 76.62 100 SER A O 1
ATOM 797 N N . THR A 1 101 ? 12.520 -2.169 -7.327 1.00 85.56 101 THR A N 1
ATOM 798 C CA . THR A 1 101 ? 11.113 -2.353 -7.676 1.00 85.56 101 THR A CA 1
ATOM 799 C C . THR A 1 101 ? 10.459 -3.172 -6.583 1.00 85.56 101 THR A C 1
ATOM 801 O O . THR A 1 101 ? 11.075 -4.094 -6.050 1.00 85.56 101 THR A O 1
ATOM 804 N N . THR A 1 102 ? 9.229 -2.827 -6.232 1.00 88.19 102 THR A N 1
ATOM 805 C CA . THR A 1 102 ? 8.466 -3.572 -5.236 1.00 88.19 102 THR A CA 1
ATOM 806 C C . THR A 1 102 ? 7.389 -4.350 -5.962 1.00 88.19 102 THR A C 1
ATOM 808 O O . THR A 1 102 ? 6.566 -3.748 -6.647 1.00 88.19 102 THR A O 1
ATOM 811 N N . ASP A 1 103 ? 7.410 -5.665 -5.808 1.00 90.00 103 ASP A N 1
ATOM 812 C CA . ASP A 1 103 ? 6.503 -6.586 -6.481 1.00 90.00 103 ASP A CA 1
ATOM 813 C C . ASP A 1 103 ? 5.706 -7.392 -5.451 1.00 90.00 103 ASP A C 1
ATOM 815 O O . ASP A 1 103 ? 6.098 -7.495 -4.282 1.00 90.00 103 ASP A O 1
ATOM 819 N N . ILE A 1 104 ? 4.559 -7.919 -5.868 1.00 91.81 104 ILE A N 1
ATOM 820 C CA . ILE A 1 104 ? 3.711 -8.736 -5.003 1.00 91.81 104 ILE A CA 1
ATOM 821 C C . ILE A 1 104 ? 4.173 -10.193 -5.050 1.00 91.81 104 ILE A C 1
ATOM 823 O O . ILE A 1 104 ? 4.414 -10.751 -6.118 1.00 91.81 104 ILE A O 1
ATOM 827 N N . THR A 1 105 ? 4.314 -10.825 -3.886 1.00 90.94 105 THR A N 1
ATOM 828 C CA . THR A 1 105 ? 4.692 -12.242 -3.825 1.00 90.94 105 THR A CA 1
ATOM 829 C C . THR A 1 105 ? 3.469 -13.135 -4.026 1.00 90.94 105 THR A C 1
ATOM 831 O O . THR A 1 105 ? 2.323 -12.701 -3.890 1.00 90.94 105 THR A O 1
ATOM 834 N N . THR A 1 106 ? 3.686 -14.432 -4.256 1.00 89.12 106 THR A N 1
ATOM 835 C CA . THR A 1 106 ? 2.597 -15.425 -4.277 1.00 89.12 106 THR A CA 1
ATOM 836 C C . THR A 1 106 ? 1.784 -15.415 -2.977 1.00 89.12 106 THR A C 1
ATOM 838 O O . THR A 1 106 ? 0.570 -15.605 -3.008 1.00 89.12 106 THR A O 1
ATOM 841 N N . ALA A 1 107 ? 2.430 -15.162 -1.832 1.00 86.81 107 ALA A N 1
ATOM 842 C CA . ALA A 1 107 ? 1.746 -15.008 -0.549 1.00 86.81 107 ALA A CA 1
ATOM 843 C C . ALA A 1 107 ? 0.896 -13.725 -0.512 1.00 86.81 107 ALA A C 1
ATOM 845 O O . ALA A 1 107 ? -0.252 -13.763 -0.076 1.00 86.81 107 ALA A O 1
ATOM 846 N N . GLY A 1 108 ? 1.418 -12.612 -1.042 1.00 87.19 108 GLY A N 1
ATOM 847 C CA . GLY A 1 108 ? 0.680 -11.357 -1.207 1.00 87.19 108 GLY A CA 1
ATOM 848 C C . GLY A 1 108 ? -0.584 -11.499 -2.057 1.00 87.19 108 GLY A C 1
ATOM 849 O O . GLY A 1 108 ? -1.648 -11.015 -1.674 1.00 87.19 108 GLY A O 1
ATOM 850 N N . GLU A 1 109 ? -0.498 -12.207 -3.184 1.00 87.75 109 GLU A N 1
ATOM 851 C CA . GLU A 1 109 ? -1.654 -12.446 -4.062 1.00 87.75 109 GLU A CA 1
ATOM 852 C C . GLU A 1 109 ? -2.701 -13.367 -3.428 1.00 87.75 109 GLU A C 1
ATOM 854 O O . GLU A 1 109 ? -3.911 -13.138 -3.550 1.00 87.75 109 GLU A O 1
ATOM 859 N N . ARG A 1 110 ? -2.252 -14.390 -2.693 1.00 86.06 110 ARG A N 1
ATOM 860 C CA . ARG A 1 110 ? -3.147 -15.235 -1.895 1.00 86.06 110 ARG A CA 1
ATOM 861 C C . ARG A 1 110 ? -3.876 -14.417 -0.840 1.00 86.06 110 ARG A C 1
ATOM 863 O O . ARG A 1 110 ? -5.094 -14.526 -0.746 1.00 86.06 110 ARG A O 1
ATOM 870 N N . TYR A 1 111 ? -3.169 -13.536 -0.138 1.00 85.00 111 TYR A N 1
ATOM 871 C CA . TYR A 1 111 ? -3.766 -12.643 0.852 1.00 85.00 111 TYR A CA 1
ATOM 872 C C . TYR A 1 111 ? -4.816 -11.701 0.237 1.00 85.00 111 TYR A C 1
ATOM 874 O O . TYR A 1 111 ? -5.860 -11.458 0.839 1.00 85.00 111 TYR A O 1
ATOM 882 N N . LEU A 1 112 ? -4.602 -11.203 -0.986 1.00 85.69 112 LEU A N 1
ATOM 883 C CA . LEU A 1 112 ? -5.611 -10.405 -1.695 1.00 85.69 112 LEU A CA 1
ATOM 884 C C . LEU A 1 112 ? -6.867 -11.206 -2.071 1.00 85.69 112 LEU A C 1
ATOM 886 O O . LEU A 1 112 ? -7.954 -10.635 -2.123 1.00 85.69 112 LEU A O 1
ATOM 890 N N . THR A 1 113 ? -6.718 -12.503 -2.342 1.00 84.50 113 THR A N 1
ATOM 891 C CA . THR A 1 113 ? -7.811 -13.370 -2.811 1.00 84.50 113 THR A CA 1
ATOM 892 C C . THR A 1 113 ? -8.605 -13.981 -1.655 1.00 84.50 113 THR A C 1
ATOM 894 O O . THR A 1 113 ? -9.830 -14.028 -1.706 1.00 84.50 113 THR A O 1
ATOM 897 N N . ILE A 1 114 ? -7.905 -14.443 -0.619 1.00 76.12 114 ILE A N 1
ATOM 898 C CA . ILE A 1 114 ? -8.445 -15.225 0.504 1.00 76.12 114 ILE A CA 1
ATOM 899 C C . ILE A 1 114 ? -8.697 -14.326 1.729 1.00 76.12 114 ILE A C 1
ATOM 901 O O . ILE A 1 114 ? -9.596 -14.572 2.529 1.00 76.12 114 ILE A O 1
ATOM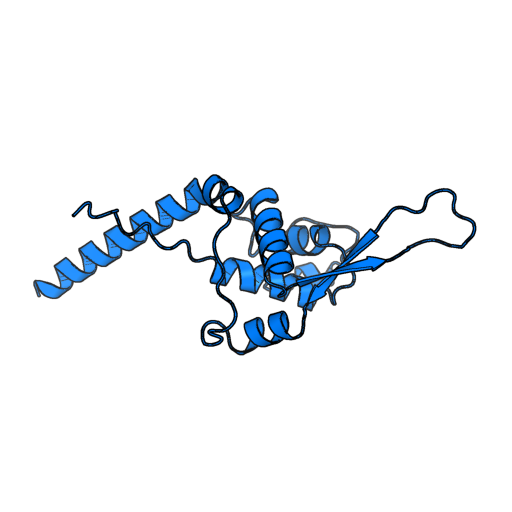 905 N N . GLY A 1 115 ? -7.959 -13.222 1.866 1.00 67.88 115 GLY A N 1
ATOM 906 C CA . GLY A 1 115 ? -8.117 -12.295 2.982 1.00 67.88 115 GLY A CA 1
ATOM 907 C C . GLY A 1 115 ? -7.629 -12.870 4.313 1.00 67.88 115 GLY A C 1
ATOM 908 O O . GLY A 1 115 ? -6.493 -13.314 4.419 1.00 67.88 115 GLY A O 1
ATOM 909 N N . ASP A 1 116 ? -8.487 -12.796 5.335 1.00 56.22 116 ASP A N 1
ATOM 910 C CA . ASP A 1 116 ? -8.159 -13.086 6.747 1.00 56.22 116 ASP A CA 1
ATOM 911 C C . ASP A 1 116 ? -8.283 -14.577 7.104 1.00 56.22 116 ASP A C 1
ATOM 913 O O . ASP A 1 116 ? -7.974 -14.987 8.215 1.00 56.22 116 ASP A O 1
ATOM 917 N N . GLU A 1 117 ? -8.754 -15.401 6.163 1.00 57.06 117 GLU A N 1
ATOM 918 C CA . GLU A 1 117 ? -8.820 -16.856 6.346 1.00 57.06 117 GLU A CA 1
ATOM 919 C C . GLU A 1 117 ? -7.442 -17.514 6.185 1.00 57.06 117 GLU A C 1
ATOM 921 O O . GLU A 1 117 ? -7.262 -18.681 6.534 1.00 57.06 117 GLU A O 1
ATOM 926 N N . ASP A 1 118 ? -6.451 -16.772 5.674 1.00 53.91 118 ASP A N 1
ATOM 927 C CA . ASP A 1 118 ? -5.079 -17.251 5.586 1.00 53.91 118 ASP A CA 1
ATOM 928 C C . ASP A 1 118 ? -4.378 -17.077 6.947 1.00 53.91 118 ASP A C 1
ATOM 930 O O . ASP A 1 118 ? -3.713 -16.079 7.225 1.00 53.91 118 ASP A O 1
ATOM 934 N N . GLU A 1 119 ? -4.525 -18.085 7.811 1.00 54.41 119 GLU A N 1
ATOM 935 C CA . GLU A 1 119 ? -3.906 -18.160 9.147 1.00 54.41 119 GLU A CA 1
ATOM 936 C C . GLU A 1 119 ? -2.360 -18.115 9.097 1.00 54.41 119 GLU A C 1
ATOM 938 O O . GLU A 1 119 ? -1.690 -17.971 10.123 1.00 54.41 119 GLU A O 1
ATOM 943 N N . THR A 1 120 ? -1.769 -18.211 7.899 1.00 52.62 120 THR A N 1
ATOM 944 C CA . THR A 1 120 ? -0.316 -18.196 7.695 1.00 52.62 120 THR A CA 1
ATOM 945 C C . THR A 1 120 ? 0.316 -16.813 7.845 1.00 52.62 120 THR A C 1
ATOM 947 O O . THR A 1 120 ? 1.514 -16.739 8.126 1.00 52.62 120 THR A O 1
ATOM 950 N N . VAL A 1 121 ? -0.450 -15.720 7.709 1.00 64.31 121 VAL A N 1
ATOM 951 C CA . VAL A 1 121 ? 0.102 -14.356 7.738 1.00 64.31 121 VAL A CA 1
ATOM 952 C C . VAL A 1 121 ? -0.476 -13.546 8.888 1.00 64.31 121 VAL A C 1
ATOM 954 O O . VAL A 1 121 ? -1.540 -12.937 8.799 1.00 64.31 121 VAL A O 1
ATOM 957 N N . ARG A 1 122 ? 0.280 -13.477 9.986 1.00 67.38 122 ARG A N 1
ATOM 958 C CA . ARG A 1 122 ? -0.086 -12.665 11.146 1.00 67.38 122 ARG A CA 1
ATOM 959 C C . ARG A 1 122 ? 0.586 -11.300 11.083 1.00 67.38 122 ARG A C 1
ATOM 961 O O . ARG A 1 122 ? 1.736 -11.139 11.479 1.00 67.38 122 ARG A O 1
ATOM 968 N N . LEU A 1 123 ? -0.165 -10.289 10.658 1.00 77.69 123 LEU A N 1
ATOM 969 C CA . LEU A 1 123 ? 0.302 -8.904 10.629 1.00 77.69 123 LEU A CA 1
ATOM 970 C C . LEU A 1 123 ? 0.457 -8.357 12.054 1.00 77.69 123 LEU A C 1
ATOM 972 O O . LEU A 1 123 ? -0.505 -7.905 12.672 1.00 77.69 123 LEU A O 1
ATOM 976 N N . VAL A 1 124 ? 1.678 -8.382 12.590 1.00 79.69 124 VAL A N 1
ATOM 977 C CA . VAL A 1 124 ? 1.977 -7.795 13.902 1.00 79.69 124 VAL A CA 1
ATOM 978 C C . VAL A 1 124 ? 2.393 -6.330 13.725 1.00 79.69 124 VAL A C 1
ATOM 980 O O . VAL A 1 124 ? 3.427 -6.063 13.105 1.00 79.69 124 VAL A O 1
ATOM 983 N N . PRO A 1 125 ? 1.651 -5.354 14.289 1.00 82.06 125 PRO A N 1
ATOM 984 C CA . PRO A 1 125 ? 2.034 -3.950 14.208 1.00 82.06 125 PRO A CA 1
ATOM 985 C C . PRO A 1 125 ? 3.423 -3.711 14.814 1.00 82.06 125 PRO A C 1
ATOM 987 O O . PRO A 1 125 ? 3.682 -4.037 15.974 1.00 82.06 125 PRO A O 1
ATOM 990 N N . THR A 1 126 ? 4.328 -3.112 14.041 1.00 85.25 126 THR A N 1
ATOM 991 C CA . THR A 1 126 ? 5.657 -2.735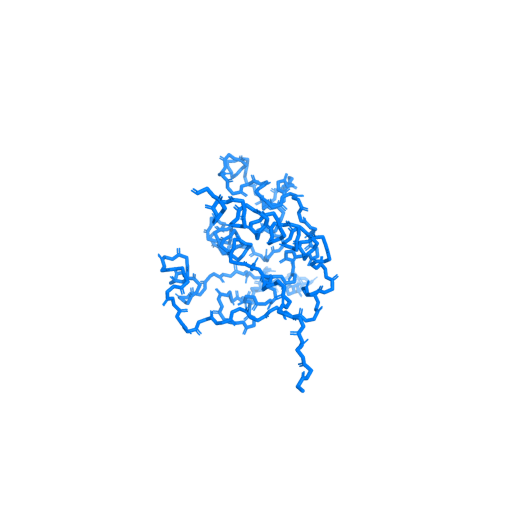 14.537 1.00 85.25 126 THR A CA 1
ATOM 992 C C . THR A 1 126 ? 5.563 -1.552 15.510 1.00 85.25 126 THR A C 1
ATOM 994 O O . THR A 1 126 ? 4.607 -0.774 15.442 1.00 85.25 126 THR A O 1
ATOM 997 N N . PRO A 1 127 ? 6.560 -1.337 16.393 1.00 83.62 127 PRO A N 1
ATOM 998 C CA . PRO A 1 127 ? 6.585 -0.169 17.280 1.00 83.62 127 PRO A CA 1
ATOM 999 C C . PRO A 1 127 ? 6.449 1.165 16.532 1.00 83.62 127 PRO A C 1
ATOM 1001 O O . PRO A 1 127 ? 5.811 2.095 17.020 1.00 83.62 127 PRO A O 1
ATOM 1004 N N . GLU A 1 128 ? 6.994 1.240 15.316 1.00 86.12 128 GLU A N 1
ATOM 1005 C CA . GLU A 1 128 ? 6.843 2.393 14.431 1.00 86.12 128 GLU A CA 1
ATOM 1006 C C . GLU A 1 128 ? 5.378 2.619 14.034 1.00 86.12 128 GLU A C 1
ATOM 1008 O O . GLU A 1 128 ? 4.858 3.718 14.231 1.00 86.12 128 GLU A O 1
ATOM 1013 N N . ILE A 1 129 ? 4.692 1.579 13.547 1.00 86.50 129 ILE A N 1
ATOM 1014 C CA . ILE A 1 129 ? 3.260 1.639 13.222 1.00 86.50 129 ILE A CA 1
ATOM 1015 C C . ILE A 1 129 ? 2.468 2.046 14.465 1.00 86.50 129 ILE A C 1
ATOM 1017 O O . ILE A 1 129 ? 1.664 2.969 14.400 1.00 86.50 129 ILE A O 1
ATOM 1021 N N . MET A 1 130 ? 2.750 1.442 15.620 1.00 84.19 130 MET A N 1
ATOM 1022 C CA . MET A 1 130 ? 2.073 1.774 16.876 1.00 84.19 130 MET A CA 1
ATOM 1023 C C . MET A 1 130 ? 2.254 3.246 17.269 1.00 84.19 130 MET A C 1
ATOM 1025 O O . MET A 1 130 ? 1.296 3.882 17.707 1.00 84.19 130 MET A O 1
ATOM 1029 N N . SER A 1 131 ? 3.447 3.814 17.061 1.00 86.69 131 SER A N 1
ATOM 1030 C CA . SER A 1 131 ? 3.713 5.234 17.326 1.00 86.69 131 SER A CA 1
ATOM 1031 C C . SER A 1 131 ? 2.941 6.175 16.389 1.00 86.69 131 SER A C 1
ATOM 1033 O O . SER A 1 131 ? 2.495 7.245 16.803 1.00 86.69 131 SER A O 1
ATOM 1035 N N . LEU A 1 132 ? 2.730 5.762 15.135 1.00 86.19 132 LEU A N 1
ATOM 1036 C CA . LEU A 1 132 ? 2.025 6.540 14.114 1.00 86.19 132 LEU A CA 1
ATOM 1037 C C . LEU A 1 132 ? 0.502 6.339 14.173 1.00 86.19 132 LEU A C 1
ATOM 1039 O O . LEU A 1 132 ? -0.260 7.198 13.728 1.00 86.19 132 LEU A O 1
ATOM 1043 N N . ALA A 1 133 ? 0.047 5.243 14.779 1.00 83.56 133 ALA A N 1
ATOM 1044 C CA . ALA A 1 133 ? -1.354 4.856 14.872 1.00 83.56 133 ALA A CA 1
ATOM 1045 C C . ALA A 1 133 ? -2.160 5.689 15.878 1.00 83.56 133 ALA A C 1
ATOM 1047 O O . ALA A 1 133 ? -3.338 5.408 16.076 1.00 83.56 133 ALA A O 1
ATOM 1048 N N . GLY A 1 134 ? -1.587 6.716 16.517 1.00 80.06 134 GLY A N 1
ATOM 1049 C CA . GLY A 1 134 ? -2.244 7.466 17.596 1.00 80.06 134 GLY A CA 1
ATOM 1050 C C . GLY A 1 134 ? -3.659 7.958 17.253 1.00 80.06 134 GLY A C 1
ATOM 1051 O O . GLY A 1 134 ? -4.571 7.842 18.074 1.00 80.06 134 GLY A O 1
ATOM 1052 N N . ARG A 1 135 ? -3.887 8.443 16.022 1.00 78.94 135 ARG A N 1
ATOM 1053 C CA . ARG A 1 135 ? -5.233 8.816 15.542 1.00 78.94 135 ARG A CA 1
ATOM 1054 C C . ARG A 1 135 ? -6.135 7.589 15.366 1.00 78.94 135 ARG A C 1
ATOM 1056 O O . ARG A 1 135 ? -7.266 7.610 15.848 1.00 78.94 135 ARG A O 1
ATOM 1063 N N . LYS A 1 136 ? -5.645 6.527 14.719 1.00 79.12 136 LYS A N 1
ATOM 1064 C CA . LYS A 1 136 ? -6.408 5.293 14.458 1.00 79.12 136 LYS A CA 1
ATOM 1065 C C . LYS A 1 136 ? -6.790 4.566 15.747 1.00 79.12 136 LYS A C 1
ATOM 1067 O O . LYS A 1 136 ? -7.943 4.191 15.902 1.00 79.12 136 LYS A O 1
ATOM 1072 N N . LEU A 1 137 ? -5.879 4.478 16.715 1.00 79.19 137 LEU A N 1
ATOM 1073 C CA . LEU A 1 137 ? -6.127 3.896 18.037 1.00 79.19 137 LEU A CA 1
ATOM 1074 C C . LEU A 1 137 ? -7.209 4.662 18.805 1.00 79.19 137 LEU A C 1
ATOM 1076 O O . LEU A 1 137 ? -8.087 4.048 19.410 1.00 79.19 137 LEU A O 1
ATOM 1080 N N . ARG A 1 138 ? -7.195 6.002 18.749 1.00 79.75 138 ARG A N 1
ATOM 1081 C CA . ARG A 1 138 ? -8.259 6.829 19.344 1.00 79.75 138 ARG A CA 1
ATOM 1082 C C . ARG A 1 138 ? -9.606 6.583 18.670 1.00 79.75 138 ARG A C 1
ATOM 1084 O O . ARG A 1 138 ? -10.599 6.390 19.365 1.00 79.75 138 ARG A O 1
ATOM 1091 N N . LEU A 1 139 ? -9.647 6.560 17.338 1.00 79.31 139 LEU A N 1
ATOM 1092 C CA . LEU A 1 139 ? -10.877 6.287 16.586 1.00 79.31 139 LEU A CA 1
ATOM 1093 C C . LEU A 1 139 ? -11.416 4.876 16.866 1.00 79.31 139 LEU A C 1
ATOM 1095 O O . LEU A 1 139 ? -12.613 4.722 17.104 1.00 79.31 139 LEU A O 1
ATOM 1099 N N . ALA A 1 140 ? -10.540 3.873 16.924 1.00 77.56 140 ALA A N 1
ATOM 1100 C CA . ALA A 1 140 ? -10.889 2.501 17.274 1.00 77.56 140 ALA A CA 1
ATOM 1101 C C . ALA A 1 140 ? -11.451 2.404 18.702 1.00 77.56 140 ALA A C 1
ATOM 1103 O O . ALA A 1 140 ? -12.481 1.768 18.918 1.00 77.56 140 ALA A O 1
ATOM 1104 N N . ALA A 1 141 ? -10.845 3.102 19.669 1.00 79.44 141 ALA A N 1
ATOM 1105 C CA . ALA A 1 141 ? -11.354 3.170 21.038 1.00 79.44 141 ALA A CA 1
ATOM 1106 C C . ALA A 1 141 ? -12.751 3.816 21.110 1.00 79.44 141 ALA A C 1
ATOM 1108 O O . ALA A 1 141 ? -13.632 3.306 21.805 1.00 79.44 141 ALA A O 1
ATOM 1109 N N . VAL A 1 142 ? -12.985 4.899 20.358 1.00 82.38 142 VAL A N 1
ATOM 1110 C CA . VAL A 1 142 ? -14.303 5.555 20.272 1.00 82.38 142 VAL A CA 1
ATOM 1111 C C . VAL A 1 142 ? -15.344 4.630 19.636 1.00 82.38 142 VAL A 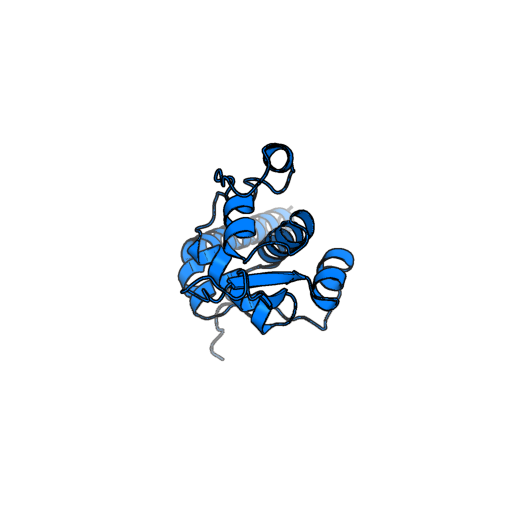C 1
ATOM 1113 O O . VAL A 1 142 ? -16.461 4.535 20.149 1.00 82.38 142 VAL A O 1
ATOM 1116 N N . LYS A 1 143 ? -14.995 3.926 18.551 1.00 83.12 143 LYS A N 1
ATOM 1117 C CA . LYS A 1 143 ? -15.877 2.948 17.892 1.00 83.12 143 LYS A CA 1
ATOM 1118 C C . LYS A 1 143 ? -16.261 1.822 18.854 1.00 83.12 143 LYS A C 1
ATOM 1120 O O . LYS A 1 143 ? -17.448 1.589 19.064 1.00 83.12 143 LYS A O 1
ATOM 1125 N N . ALA A 1 144 ? -15.280 1.223 19.529 1.00 82.00 144 ALA A N 1
ATOM 1126 C CA . ALA A 1 144 ? -15.508 0.167 20.512 1.00 82.00 144 ALA A CA 1
ATOM 1127 C C . ALA A 1 144 ? -16.385 0.635 21.688 1.00 82.00 144 ALA A C 1
ATOM 1129 O O . ALA A 1 144 ? -17.216 -0.121 22.194 1.00 82.00 144 ALA A O 1
ATOM 1130 N N . PHE A 1 145 ? -16.229 1.888 22.132 1.00 83.50 145 PHE A N 1
ATOM 1131 C CA . PHE A 1 145 ? -17.085 2.463 23.169 1.00 83.50 145 PHE A CA 1
ATOM 1132 C C . PHE A 1 145 ? -18.535 2.630 22.690 1.00 83.50 145 PHE A C 1
ATOM 1134 O O . PHE A 1 145 ? -19.460 2.247 23.407 1.00 83.50 145 PHE A O 1
ATOM 1141 N N . LYS A 1 146 ? -18.744 3.144 21.469 1.00 83.69 146 LYS A N 1
ATOM 1142 C CA . LYS A 1 146 ? -20.080 3.273 20.864 1.00 83.69 146 LYS A CA 1
ATOM 1143 C C . LYS A 1 146 ? -20.763 1.918 20.684 1.00 83.69 146 LYS A C 1
ATOM 1145 O O . LYS A 1 146 ? -21.918 1.783 21.075 1.00 83.69 146 LYS A O 1
ATOM 1150 N N . GLU A 1 147 ? -20.054 0.917 20.167 1.00 86.44 147 GLU A N 1
ATOM 1151 C CA . GLU A 1 147 ? -20.577 -0.446 19.996 1.00 86.44 147 GLU A CA 1
ATOM 1152 C C . GLU A 1 147 ? -20.986 -1.069 21.334 1.00 86.44 147 GLU A C 1
ATOM 1154 O O . GLU A 1 147 ? -22.079 -1.625 21.452 1.00 86.44 147 GLU A O 1
ATOM 1159 N N . LYS A 1 148 ? -20.160 -0.915 22.379 1.00 83.69 148 LYS A N 1
ATOM 1160 C CA . LYS A 1 148 ? -20.524 -1.348 23.737 1.00 83.69 148 LYS A CA 1
ATOM 1161 C C . LYS A 1 148 ? -21.769 -0.624 24.246 1.00 83.69 148 LYS A C 1
ATOM 1163 O O . LYS A 1 148 ? -22.673 -1.277 24.759 1.00 83.69 148 LYS A O 1
ATOM 1168 N N . ALA A 1 149 ? -21.847 0.697 24.085 1.00 82.06 149 ALA A N 1
ATOM 1169 C CA . ALA A 1 149 ? -23.007 1.478 24.509 1.00 82.06 149 ALA A CA 1
ATOM 1170 C C . ALA A 1 149 ? -24.290 1.069 23.763 1.00 82.06 149 ALA A C 1
ATOM 1172 O O . ALA A 1 149 ? -25.356 0.987 24.369 1.00 82.06 149 ALA A O 1
ATOM 1173 N N . GLN A 1 150 ? -24.191 0.770 22.466 1.00 82.44 150 GLN A N 1
ATOM 1174 C CA . GLN A 1 150 ? -25.311 0.309 21.648 1.00 82.44 150 GLN A CA 1
ATOM 1175 C C . GLN A 1 150 ? -25.761 -1.100 22.045 1.00 82.44 150 GLN A C 1
ATOM 1177 O O . GLN A 1 150 ? -26.954 -1.323 22.224 1.00 82.44 150 GLN A O 1
ATOM 1182 N N . LYS A 1 151 ? -24.821 -2.017 22.302 1.00 81.50 151 LYS A N 1
ATOM 1183 C CA . LYS A 1 151 ? -25.121 -3.370 22.793 1.00 81.50 151 LYS A CA 1
ATOM 1184 C C . LYS A 1 151 ? -25.795 -3.351 24.168 1.00 81.50 151 LYS A C 1
ATOM 1186 O O . LYS A 1 151 ? -26.732 -4.106 24.394 1.00 81.50 151 LYS A O 1
ATOM 1191 N N . VAL A 1 152 ? -25.373 -2.454 25.065 1.00 82.19 152 VAL A N 1
ATOM 1192 C CA . VAL A 1 152 ? -26.016 -2.253 26.378 1.00 82.19 152 VAL A CA 1
ATOM 1193 C C . VAL A 1 152 ? -27.428 -1.678 26.237 1.00 82.19 152 VAL A C 1
ATOM 1195 O O . VAL A 1 152 ? -28.312 -2.069 26.993 1.00 82.19 152 VAL A O 1
ATOM 1198 N N . LYS A 1 153 ? -27.664 -0.774 25.277 1.00 80.69 153 LYS A N 1
ATOM 1199 C CA . LYS A 1 153 ? -29.009 -0.250 24.988 1.00 80.69 153 LYS A CA 1
ATOM 1200 C C . LYS A 1 153 ? -29.930 -1.324 24.404 1.00 80.69 153 LYS A C 1
ATOM 1202 O O . LYS A 1 153 ? -31.047 -1.453 24.880 1.00 80.69 153 LYS A O 1
ATOM 1207 N N . SER A 1 154 ? -29.458 -2.116 23.439 1.00 74.56 154 SER A N 1
ATOM 1208 C CA . SER A 1 154 ? -30.234 -3.218 22.848 1.00 74.56 154 SER A CA 1
ATOM 1209 C C . SER A 1 154 ? -30.475 -4.386 23.802 1.00 74.56 154 SER A C 1
ATOM 1211 O O . SER A 1 154 ? -31.442 -5.098 23.613 1.00 74.56 154 SER A O 1
ATOM 1213 N N . ALA A 1 155 ? -29.634 -4.590 24.819 1.00 75.38 155 ALA A N 1
ATOM 1214 C CA . ALA A 1 155 ? -29.851 -5.614 25.846 1.00 75.38 155 ALA A CA 1
ATOM 1215 C C . ALA A 1 155 ? -30.841 -5.187 26.950 1.00 75.38 155 ALA A C 1
ATOM 1217 O O . ALA A 1 155 ? -31.136 -5.976 27.843 1.00 75.38 155 ALA A O 1
ATOM 1218 N N . ARG A 1 156 ? -31.289 -3.925 26.941 1.00 68.31 156 ARG A N 1
ATOM 1219 C CA . ARG A 1 156 ? -32.283 -3.375 27.879 1.00 68.31 156 ARG A CA 1
ATOM 1220 C C . ARG A 1 156 ? -33.686 -3.247 27.269 1.00 68.31 156 ARG A C 1
ATOM 1222 O O . ARG A 1 156 ? -34.587 -2.822 27.985 1.00 68.31 156 ARG A O 1
ATOM 1229 N N . ILE A 1 157 ? -33.839 -3.559 25.981 1.00 58.28 157 ILE A N 1
ATOM 1230 C CA . ILE A 1 157 ? -35.113 -3.658 25.250 1.00 58.28 157 ILE A CA 1
ATOM 1231 C C . ILE A 1 157 ? -35.436 -5.144 25.125 1.00 58.28 157 ILE A C 1
ATOM 1233 O O . ILE A 1 157 ? -36.618 -5.493 25.309 1.00 58.28 157 ILE A O 1
#